Protein AF-A0A931Z458-F1 (afdb_monomer_lite)

Radius of gyration: 15.61 Å; chains: 1; bounding box: 37×34×48 Å

Secondary structure (DSSP, 8-state):
----EEE-TTSPEEEEEPHHHHHHHHHHHHH--TT-EEE------TTSSS-HHHHHHHHHHHTT-SSEEE-TTTTSPPPTT--SS--HHHHHHHHHHH-S-TTSEEEEEEETTTHHHHHHHHHHTT-EEEEEEEE-----SS-B-GGGGGGG-HHHHHHHHHHHHHHHHHHHGGGGS--

pLDDT: mean 87.8, std 10.81, range [34.38, 97.88]

Foldseek 3Di:
DQQFFFADPVLAGDLAGDQQNLLLLVVQLVPDALADEAEQFFAACRPPPDGPSSSSVVSCVVVPRNYHYHYLVPHWPPQPPQDNHDDLLNSLLSSCVGDPCLADEDEAGHALLQQVLNVVSNVLSRHNHPYYRHDHGDDDDGGHRPVNPCVVPVVSSNVVNVVVSVVCCVVCVVVSPDD

Sequence (179 aa):
MPESLAADAAGRPTDQPSFAFRQVLEQVLKLAGADDRVYLAPANSFGGAVTEEQAAYHFLRSRQAAGRLLCPGLTLPAVVGRPDYLDTWGNAILLRQVLDRPEAAFELVTTQLHAARARWCFAQAGFRVSRVHAVRYAVEPGRVMRRNFYYRYPRLHWCYEVLALWRDRLKYGHRAGGG

Structure (mmCIF, N/CA/C/O backbone):
data_AF-A0A931Z458-F1
#
_entry.id   AF-A0A931Z458-F1
#
loop_
_atom_site.group_PDB
_atom_site.id
_atom_site.type_symbol
_atom_site.label_atom_id
_atom_site.label_alt_id
_atom_site.label_comp_id
_atom_site.label_asym_id
_atom_site.label_entity_id
_atom_site.label_seq_id
_atom_site.pdbx_PDB_ins_code
_atom_site.Cartn_x
_atom_site.Cartn_y
_atom_site.Cartn_z
_atom_site.occupancy
_atom_site.B_iso_or_equiv
_atom_site.auth_seq_id
_atom_site.auth_comp_id
_atom_site.auth_asym_id
_atom_site.auth_atom_id
_atom_site.pdbx_PDB_model_num
ATOM 1 N N . MET A 1 1 ? 10.192 2.044 1.139 1.00 38.81 1 MET A N 1
ATOM 2 C CA . MET A 1 1 ? 8.761 1.686 1.053 1.00 38.81 1 MET A CA 1
ATOM 3 C C . MET A 1 1 ? 8.609 0.880 -0.226 1.00 38.81 1 MET A C 1
ATOM 5 O O . MET A 1 1 ? 9.357 1.198 -1.150 1.00 38.81 1 MET A O 1
ATOM 9 N N . PRO A 1 2 ? 7.801 -0.191 -0.273 1.00 51.34 2 PRO A N 1
ATOM 10 C CA . PRO A 1 2 ? 7.762 -1.056 -1.438 1.00 51.34 2 PRO A CA 1
ATOM 11 C C . PRO A 1 2 ? 7.124 -0.279 -2.600 1.00 51.34 2 PRO A C 1
ATOM 13 O O . PRO A 1 2 ? 5.968 0.117 -2.493 1.00 51.34 2 PRO A O 1
ATOM 16 N N . GLU A 1 3 ? 7.890 -0.004 -3.659 1.00 68.62 3 GLU A N 1
ATOM 17 C CA . GLU A 1 3 ? 7.416 0.827 -4.763 1.00 68.62 3 GLU A CA 1
ATOM 18 C C . GLU A 1 3 ? 6.501 0.004 -5.674 1.00 68.62 3 GLU A C 1
ATOM 20 O O . GLU A 1 3 ? 6.889 -0.976 -6.308 1.00 68.62 3 GLU A O 1
ATOM 25 N N . SER A 1 4 ? 5.247 0.397 -5.689 1.00 79.88 4 SER A N 1
ATOM 26 C CA . SER A 1 4 ? 4.103 -0.431 -6.000 1.00 79.88 4 SER A CA 1
ATOM 27 C C . SER A 1 4 ? 3.585 -0.208 -7.417 1.00 79.88 4 SER A C 1
ATOM 29 O O . SER A 1 4 ? 2.713 -0.959 -7.846 1.00 79.88 4 SER A O 1
ATOM 31 N N . LEU A 1 5 ? 4.142 0.750 -8.165 1.00 86.69 5 LEU A N 1
ATOM 32 C CA . LEU A 1 5 ? 3.811 1.034 -9.567 1.00 86.69 5 LEU A CA 1
ATOM 33 C C . LEU A 1 5 ? 4.614 0.161 -10.546 1.00 86.69 5 LEU A C 1
ATOM 35 O O . LEU A 1 5 ? 5.785 -0.163 -10.319 1.00 86.69 5 LEU A O 1
ATOM 39 N N . ALA A 1 6 ? 3.984 -0.214 -11.658 1.00 88.44 6 ALA A N 1
ATOM 40 C CA . ALA A 1 6 ? 4.656 -0.826 -12.799 1.00 88.44 6 ALA A CA 1
ATOM 41 C C . ALA A 1 6 ? 5.481 0.219 -13.569 1.00 88.44 6 ALA A C 1
ATOM 43 O O . ALA A 1 6 ? 5.236 1.422 -13.447 1.00 88.44 6 ALA A O 1
ATOM 44 N N . ALA A 1 7 ? 6.444 -0.238 -14.374 1.00 88.75 7 ALA A N 1
ATOM 45 C CA . ALA A 1 7 ? 7.299 0.636 -15.176 1.00 88.75 7 ALA A CA 1
ATOM 46 C C . ALA A 1 7 ? 7.087 0.442 -16.686 1.00 88.75 7 ALA A C 1
ATOM 48 O O . ALA A 1 7 ? 6.857 -0.677 -17.147 1.00 88.75 7 ALA A O 1
ATOM 49 N N . ASP A 1 8 ? 7.212 1.523 -17.458 1.00 86.81 8 ASP A N 1
ATOM 50 C CA . ASP A 1 8 ? 7.168 1.487 -18.922 1.00 86.81 8 ASP A CA 1
ATOM 51 C C . ASP A 1 8 ? 8.481 0.947 -19.537 1.00 86.81 8 ASP A C 1
ATOM 53 O O . ASP A 1 8 ? 9.423 0.539 -18.844 1.00 86.81 8 ASP A O 1
ATOM 57 N N . ALA A 1 9 ? 8.571 0.939 -20.871 1.00 84.31 9 ALA A N 1
ATOM 58 C CA . ALA A 1 9 ? 9.774 0.504 -21.585 1.00 84.31 9 ALA A CA 1
ATOM 59 C C . ALA A 1 9 ? 11.017 1.373 -21.291 1.00 84.31 9 ALA A C 1
ATOM 61 O O . ALA A 1 9 ? 12.138 0.868 -21.373 1.00 84.31 9 ALA A O 1
ATOM 62 N N . ALA A 1 10 ? 10.829 2.637 -20.904 1.00 83.56 10 ALA A N 1
ATOM 63 C CA . ALA A 1 10 ? 11.889 3.559 -20.504 1.00 83.56 10 ALA A CA 1
ATOM 64 C C . ALA A 1 10 ? 12.227 3.472 -19.000 1.00 83.56 10 ALA A C 1
ATOM 66 O O . ALA A 1 10 ? 13.155 4.132 -18.537 1.00 83.56 10 ALA A O 1
ATOM 67 N N . GLY A 1 11 ? 11.507 2.649 -18.227 1.00 81.69 11 GLY A N 1
ATOM 68 C CA . GLY A 1 11 ? 11.695 2.506 -16.784 1.00 81.69 11 GLY A CA 1
ATOM 69 C C . GLY A 1 11 ? 11.035 3.611 -15.954 1.00 81.69 11 GLY A C 1
ATOM 70 O O . GLY A 1 11 ? 11.394 3.776 -14.788 1.00 81.69 11 GLY A O 1
ATOM 71 N N . ARG A 1 12 ? 10.099 4.367 -16.539 1.00 85.38 12 ARG A N 1
ATOM 72 C CA . ARG A 1 12 ? 9.310 5.404 -15.858 1.00 85.38 12 ARG A CA 1
ATOM 73 C C . ARG A 1 12 ? 8.071 4.789 -15.202 1.00 85.38 12 ARG A C 1
ATOM 75 O O . ARG A 1 12 ? 7.535 3.822 -15.749 1.00 85.38 12 ARG A O 1
ATOM 82 N N . PRO A 1 13 ? 7.602 5.327 -14.062 1.00 87.38 13 PRO A N 1
ATOM 83 C CA . PRO A 1 13 ? 6.405 4.819 -13.401 1.00 87.38 13 PRO A CA 1
ATOM 84 C C . PRO A 1 13 ? 5.169 5.010 -14.288 1.00 87.38 13 PRO A C 1
ATOM 86 O O . PRO A 1 13 ? 4.990 6.054 -14.913 1.00 87.38 13 PRO A O 1
ATOM 89 N N . THR A 1 14 ? 4.323 3.987 -14.324 1.00 89.50 14 THR A N 1
ATOM 90 C CA . THR A 1 14 ? 3.006 4.010 -14.978 1.00 89.50 14 THR A CA 1
ATOM 91 C C . THR A 1 14 ? 1.904 4.276 -13.954 1.00 89.50 14 THR A C 1
ATOM 93 O O . THR A 1 14 ? 2.152 4.260 -12.749 1.00 89.50 14 THR A O 1
ATOM 96 N N . ASP A 1 15 ? 0.674 4.476 -14.423 1.00 90.56 15 ASP A N 1
ATOM 97 C CA . ASP A 1 15 ? -0.521 4.561 -13.576 1.00 90.56 15 ASP A CA 1
ATOM 98 C C . ASP A 1 15 ? -1.045 3.188 -13.111 1.00 90.56 15 ASP A C 1
ATOM 100 O O . ASP A 1 15 ? -2.049 3.108 -12.402 1.00 90.56 15 ASP A O 1
ATOM 104 N N . GLN A 1 16 ? -0.361 2.103 -13.489 1.00 91.75 16 GLN A N 1
ATOM 105 C CA . GLN A 1 16 ? -0.751 0.738 -13.167 1.00 91.75 16 GLN A CA 1
ATOM 106 C C . GLN A 1 16 ? 0.018 0.191 -11.960 1.00 91.75 16 GLN A C 1
ATOM 108 O O . GLN A 1 16 ? 1.216 0.459 -11.800 1.00 91.75 16 GLN A O 1
ATOM 113 N N . PRO A 1 17 ? -0.620 -0.657 -11.134 1.00 92.50 17 PRO A N 1
ATOM 114 C CA . PRO A 1 17 ? 0.084 -1.382 -10.090 1.00 92.50 17 PRO A CA 1
ATOM 115 C C . PRO A 1 17 ? 1.082 -2.387 -10.691 1.00 92.50 17 PRO A C 1
ATOM 117 O O . PRO A 1 17 ? 0.808 -3.079 -11.671 1.00 92.50 17 PRO A O 1
ATOM 120 N N . SER A 1 18 ? 2.244 -2.506 -10.055 1.00 91.12 18 SER A N 1
ATOM 121 C CA . SER A 1 18 ? 3.216 -3.584 -10.266 1.00 91.12 18 SER A CA 1
ATOM 122 C C . SER A 1 18 ? 2.582 -4.955 -10.024 1.00 91.12 18 SER A C 1
ATOM 124 O O . SER A 1 18 ? 1.603 -5.068 -9.290 1.00 91.12 18 SER A O 1
ATOM 126 N N . PHE A 1 19 ? 3.177 -6.027 -10.558 1.00 90.00 19 PHE A N 1
ATOM 127 C CA . PHE A 1 19 ? 2.656 -7.389 -10.365 1.00 90.00 19 PHE A CA 1
ATOM 128 C C . PHE A 1 19 ? 2.485 -7.764 -8.882 1.00 90.00 19 PHE A C 1
ATOM 130 O O . PHE A 1 19 ? 1.515 -8.428 -8.518 1.00 90.00 19 PHE A O 1
ATOM 137 N N . ALA A 1 20 ? 3.411 -7.326 -8.020 1.00 90.06 20 ALA A N 1
ATOM 138 C CA . ALA A 1 20 ? 3.368 -7.618 -6.592 1.00 90.06 20 ALA A CA 1
ATOM 139 C C . ALA A 1 20 ? 2.227 -6.848 -5.919 1.00 90.06 20 ALA A C 1
ATOM 141 O O . ALA A 1 20 ? 1.468 -7.425 -5.143 1.00 90.06 20 ALA A O 1
ATOM 142 N N . PHE A 1 21 ? 2.070 -5.562 -6.248 1.00 92.75 21 PHE A N 1
ATOM 143 C CA . PHE A 1 21 ? 0.996 -4.751 -5.685 1.00 92.75 21 PHE A CA 1
ATOM 144 C C . PHE A 1 21 ? -0.377 -5.170 -6.201 1.00 92.75 21 PHE A C 1
ATOM 146 O O . PHE A 1 21 ? -1.322 -5.263 -5.426 1.00 92.75 21 PHE A O 1
ATOM 153 N N . ARG A 1 22 ? -0.479 -5.514 -7.485 1.00 94.81 22 ARG A N 1
ATOM 154 C CA . ARG A 1 22 ? -1.713 -6.002 -8.096 1.00 94.81 22 ARG A CA 1
ATOM 155 C C . ARG A 1 22 ? -2.263 -7.215 -7.353 1.00 94.81 22 ARG A C 1
ATOM 157 O O . ARG A 1 22 ? -3.439 -7.223 -7.020 1.00 94.81 22 ARG A O 1
ATOM 164 N N . GLN A 1 23 ? -1.416 -8.182 -7.005 1.00 95.38 23 GLN A N 1
ATOM 165 C CA . GLN A 1 23 ? -1.833 -9.364 -6.240 1.00 95.38 23 GLN A CA 1
ATOM 166 C C . GLN A 1 23 ? -2.285 -9.022 -4.807 1.00 95.38 23 GLN A C 1
ATOM 168 O O . GLN A 1 23 ? -3.190 -9.663 -4.276 1.00 95.38 23 GLN A O 1
ATOM 173 N N . VAL A 1 24 ? -1.720 -7.979 -4.184 1.00 96.25 24 VAL A N 1
ATOM 174 C CA . VAL A 1 24 ? -2.234 -7.442 -2.908 1.00 96.25 24 VAL A CA 1
ATOM 175 C C . VAL A 1 24 ? -3.634 -6.855 -3.100 1.00 96.25 24 VAL A C 1
ATOM 177 O O . VAL A 1 24 ? -4.532 -7.156 -2.318 1.00 96.25 24 VAL A O 1
ATOM 180 N N . LEU A 1 25 ? -3.849 -6.065 -4.154 1.00 97.31 25 LEU A N 1
ATOM 181 C CA . LEU A 1 25 ? -5.153 -5.468 -4.463 1.00 97.31 25 LEU A CA 1
ATOM 182 C C . LEU A 1 25 ? -6.199 -6.526 -4.844 1.00 97.31 25 LEU A C 1
ATOM 184 O O . LEU A 1 25 ? -7.351 -6.431 -4.435 1.00 97.31 25 LEU A O 1
ATOM 188 N N . GLU A 1 26 ? -5.804 -7.577 -5.557 1.00 97.19 26 GLU A N 1
ATOM 189 C CA . GLU A 1 26 ? -6.658 -8.736 -5.830 1.00 97.19 26 GLU A CA 1
ATOM 190 C C . GLU A 1 26 ? -7.069 -9.459 -4.544 1.00 97.19 26 GLU A C 1
ATOM 192 O O . GLU A 1 26 ? -8.194 -9.944 -4.447 1.00 97.19 26 GLU A O 1
ATOM 197 N N . GLN A 1 27 ? -6.197 -9.509 -3.532 1.00 97.31 27 GLN A N 1
ATOM 198 C CA . GLN A 1 27 ? -6.580 -10.028 -2.222 1.00 97.31 27 GLN A CA 1
ATOM 199 C C . GLN A 1 27 ? -7.580 -9.103 -1.515 1.00 97.31 27 GLN A C 1
ATOM 201 O O . GLN A 1 27 ? -8.514 -9.602 -0.894 1.00 97.31 27 GLN A O 1
ATOM 206 N N . VAL A 1 28 ? -7.437 -7.779 -1.637 1.00 97.38 28 VAL A N 1
ATOM 207 C CA . VAL A 1 28 ? -8.424 -6.820 -1.106 1.00 97.38 28 VAL A CA 1
ATOM 208 C C . VAL A 1 28 ? -9.803 -7.062 -1.723 1.00 97.38 28 VAL A C 1
ATOM 210 O O . VAL A 1 28 ? -10.779 -7.128 -0.984 1.00 97.38 28 VAL A O 1
ATOM 213 N N . LEU A 1 29 ? -9.885 -7.283 -3.042 1.00 97.00 29 LEU A N 1
ATOM 214 C CA . LEU A 1 29 ? -11.147 -7.602 -3.730 1.00 97.00 29 LEU A CA 1
ATOM 215 C C . LEU A 1 29 ? -11.831 -8.868 -3.187 1.00 97.00 29 LEU A C 1
ATOM 217 O O . LEU A 1 29 ? -13.052 -8.956 -3.227 1.00 97.00 29 LEU A O 1
ATOM 221 N N . LYS A 1 30 ? -11.058 -9.844 -2.694 1.00 96.75 30 LYS A N 1
ATOM 222 C CA . LYS A 1 30 ? -11.586 -11.094 -2.119 1.00 96.75 30 LYS A CA 1
ATOM 223 C C . LYS A 1 30 ? -12.028 -10.950 -0.664 1.00 96.75 30 LYS A C 1
ATOM 225 O O . LYS A 1 30 ? -12.858 -11.729 -0.213 1.00 96.75 30 LYS A O 1
ATOM 230 N N . LEU A 1 31 ? -11.402 -10.039 0.078 1.00 96.06 31 LEU A N 1
ATOM 231 C CA . LEU A 1 31 ? -11.621 -9.878 1.516 1.00 96.06 31 LEU A CA 1
ATOM 232 C C . LEU A 1 31 ? -12.718 -8.864 1.832 1.00 96.06 31 LEU A C 1
ATOM 234 O O . LEU A 1 31 ? -13.466 -9.082 2.775 1.00 96.06 31 LEU A O 1
ATOM 238 N N . ALA A 1 32 ? -12.783 -7.764 1.079 1.00 95.38 32 ALA A N 1
ATOM 239 C CA . ALA A 1 32 ? -13.697 -6.670 1.372 1.00 95.38 32 ALA A CA 1
ATOM 240 C C . ALA A 1 32 ? -15.149 -7.064 1.063 1.00 95.38 32 ALA A C 1
ATOM 242 O O . ALA A 1 32 ? -15.491 -7.352 -0.085 1.00 95.38 32 ALA A O 1
ATOM 243 N N . GLY A 1 33 ? -16.000 -7.033 2.085 1.00 95.38 33 GLY A N 1
ATOM 244 C CA . GLY A 1 33 ? -17.451 -7.098 1.966 1.00 95.38 33 GLY A CA 1
ATOM 245 C C . GLY A 1 33 ? -18.072 -5.744 1.618 1.00 95.38 33 GLY A C 1
ATOM 246 O O . GLY A 1 33 ? -17.399 -4.713 1.588 1.00 95.38 33 GLY A O 1
ATOM 247 N N . ALA A 1 34 ? -19.382 -5.741 1.365 1.00 94.69 34 ALA A N 1
ATOM 248 C CA . ALA A 1 34 ? -20.123 -4.535 0.982 1.00 94.69 34 ALA A CA 1
ATOM 249 C C . ALA A 1 34 ? -20.123 -3.443 2.070 1.00 94.69 34 ALA A C 1
ATOM 251 O O . ALA A 1 34 ? -20.073 -2.253 1.761 1.00 94.69 34 ALA A O 1
ATOM 252 N N . ASP A 1 35 ? -20.126 -3.849 3.341 1.00 95.31 35 ASP A N 1
ATOM 253 C CA . ASP A 1 35 ? -20.164 -2.935 4.489 1.00 95.31 35 ASP A CA 1
ATOM 254 C C . ASP A 1 35 ? -18.769 -2.466 4.940 1.00 95.31 35 ASP A C 1
ATOM 256 O O . ASP A 1 35 ? -18.643 -1.603 5.817 1.00 95.31 35 ASP A O 1
ATOM 260 N N . ASP A 1 36 ? -17.708 -3.007 4.336 1.00 95.00 36 ASP A N 1
ATOM 261 C CA . ASP A 1 36 ? -16.341 -2.680 4.710 1.00 95.00 36 ASP A CA 1
ATOM 262 C C . ASP A 1 36 ? -15.906 -1.316 4.173 1.00 95.00 36 ASP A C 1
ATOM 264 O O . ASP A 1 36 ? -16.325 -0.834 3.116 1.00 95.00 36 ASP A O 1
ATOM 268 N N . ARG A 1 37 ? -14.974 -0.701 4.902 1.00 95.06 37 ARG A N 1
ATOM 269 C CA . ARG A 1 37 ? -14.266 0.508 4.477 1.00 95.06 37 ARG A CA 1
ATOM 270 C C . ARG A 1 37 ? -12.820 0.161 4.168 1.00 95.06 37 ARG A C 1
ATOM 272 O O . ARG A 1 37 ? -12.074 -0.266 5.046 1.00 95.06 37 ARG A O 1
ATOM 279 N N . VAL A 1 38 ? -12.412 0.388 2.926 1.00 96.19 38 VAL A N 1
ATOM 280 C CA . VAL A 1 38 ? -11.058 0.095 2.453 1.00 96.19 38 VAL A CA 1
ATOM 281 C C . VAL A 1 38 ? -10.270 1.394 2.386 1.00 96.19 38 VAL A C 1
ATOM 283 O O . VAL A 1 38 ? -10.460 2.201 1.478 1.00 96.19 38 VAL A O 1
ATOM 286 N N . TYR A 1 39 ? -9.371 1.589 3.346 1.00 95.56 39 TYR A N 1
ATOM 287 C CA . TYR A 1 39 ? -8.505 2.763 3.409 1.00 95.56 39 TYR A CA 1
ATOM 288 C C . TYR A 1 39 ? -7.198 2.511 2.651 1.00 95.56 39 TYR A C 1
ATOM 290 O O . TYR A 1 39 ? -6.465 1.569 2.950 1.00 95.56 39 TYR A O 1
ATOM 298 N N . LEU A 1 40 ? -6.886 3.376 1.688 1.00 95.19 40 LEU A N 1
ATOM 299 C CA . LEU A 1 40 ? -5.629 3.353 0.945 1.00 95.19 40 LEU A CA 1
ATOM 300 C C . LEU A 1 40 ? -4.647 4.324 1.601 1.00 95.19 40 LEU A C 1
ATOM 302 O O . LEU A 1 40 ? -4.887 5.530 1.645 1.00 95.19 40 LEU A O 1
ATOM 306 N N . ALA A 1 41 ? -3.553 3.796 2.149 1.00 93.19 41 ALA A N 1
ATOM 307 C CA . ALA A 1 41 ? -2.553 4.616 2.824 1.00 93.19 41 ALA A CA 1
ATOM 308 C C . ALA A 1 41 ? -1.843 5.552 1.823 1.00 93.19 41 ALA A C 1
ATOM 310 O O . ALA A 1 41 ? -1.465 5.072 0.754 1.00 93.19 41 ALA A O 1
ATOM 311 N N . PRO A 1 42 ? -1.609 6.840 2.156 1.00 92.31 42 PRO A N 1
ATOM 312 C CA . PRO A 1 42 ? -0.823 7.750 1.323 1.00 92.31 42 PRO A CA 1
ATOM 313 C C . PRO A 1 42 ? 0.542 7.152 0.991 1.00 92.31 42 PRO A C 1
ATOM 315 O O . PRO A 1 42 ? 1.212 6.646 1.885 1.00 92.31 42 PRO A O 1
ATOM 318 N N . ALA A 1 43 ? 0.962 7.230 -0.265 1.00 91.38 43 ALA A N 1
ATOM 319 C CA . ALA A 1 43 ? 2.170 6.617 -0.795 1.00 91.38 43 ALA A CA 1
ATOM 320 C C . ALA A 1 43 ? 2.803 7.488 -1.910 1.00 91.38 43 ALA A C 1
ATOM 322 O O . ALA A 1 43 ? 2.411 8.622 -2.146 1.00 91.38 43 ALA A O 1
ATOM 323 N N . ASN A 1 44 ? 3.889 7.085 -2.543 1.00 90.00 44 ASN A N 1
ATOM 324 C CA . ASN A 1 44 ? 4.662 8.008 -3.382 1.00 90.00 44 ASN A CA 1
ATOM 325 C C . ASN A 1 44 ? 4.131 8.042 -4.823 1.00 90.00 44 ASN A C 1
ATOM 327 O O . ASN A 1 44 ? 3.490 7.102 -5.276 1.00 90.00 44 ASN A O 1
ATOM 331 N N . SER A 1 45 ? 4.434 9.099 -5.582 1.00 87.31 45 SER A N 1
ATOM 332 C CA . SER A 1 45 ? 4.289 9.085 -7.052 1.00 87.31 45 SER A CA 1
ATOM 333 C C . SER A 1 45 ? 5.572 8.666 -7.766 1.00 87.31 45 SER A C 1
ATOM 335 O O . SER A 1 45 ? 5.541 8.255 -8.922 1.00 87.31 45 SER A O 1
ATOM 337 N N . PHE A 1 46 ? 6.722 8.790 -7.093 1.00 84.19 46 PHE A N 1
ATOM 338 C CA . PHE A 1 46 ? 8.049 8.514 -7.650 1.00 84.19 46 PHE A CA 1
ATOM 339 C C . PHE A 1 46 ? 8.347 9.239 -8.973 1.00 84.19 46 PHE A C 1
ATOM 341 O O . PHE A 1 46 ? 9.076 8.717 -9.817 1.00 84.19 46 PHE A O 1
ATOM 348 N N . GLY A 1 47 ? 7.803 10.448 -9.136 1.00 83.38 47 GLY A N 1
ATOM 349 C CA . GLY A 1 47 ? 7.920 11.240 -10.364 1.00 83.38 47 GLY A CA 1
ATOM 350 C C . GLY A 1 47 ? 6.911 10.860 -11.453 1.00 83.38 47 GLY A C 1
ATOM 351 O O . GLY A 1 47 ? 7.022 11.348 -12.573 1.00 83.38 47 GLY A O 1
ATOM 352 N N . GLY A 1 48 ? 5.950 9.985 -11.146 1.00 85.50 48 GLY A N 1
ATOM 353 C CA . GLY A 1 48 ? 4.808 9.671 -12.000 1.00 85.50 48 GLY A CA 1
ATOM 354 C C . GLY A 1 48 ? 3.666 10.679 -11.875 1.00 85.50 48 GLY A C 1
ATOM 355 O O . GLY A 1 48 ? 3.648 11.521 -10.978 1.00 85.50 48 GLY A O 1
ATOM 356 N N . ALA A 1 49 ? 2.693 10.560 -12.782 1.00 87.50 49 ALA A N 1
ATOM 357 C CA . ALA A 1 49 ? 1.508 11.420 -12.824 1.00 87.50 49 ALA A CA 1
ATOM 358 C C . ALA A 1 49 ? 0.500 11.136 -11.695 1.00 87.50 49 ALA A C 1
ATOM 360 O O . ALA A 1 49 ? -0.296 12.005 -11.353 1.00 87.50 49 ALA A O 1
ATOM 361 N N . VAL A 1 50 ? 0.535 9.929 -11.126 1.00 90.75 50 VAL A N 1
ATOM 362 C CA . VAL A 1 50 ? -0.334 9.500 -10.026 1.00 90.75 50 VAL A CA 1
ATOM 363 C C . VAL A 1 50 ? 0.498 8.919 -8.894 1.00 90.75 50 VAL A C 1
ATOM 365 O O . VAL A 1 50 ? 1.602 8.411 -9.106 1.00 90.75 50 VAL A O 1
ATOM 368 N N . THR A 1 51 ? -0.034 8.985 -7.681 1.00 91.81 51 THR A N 1
ATOM 369 C CA . THR A 1 51 ? 0.531 8.288 -6.528 1.00 91.81 51 THR A CA 1
ATOM 370 C C . THR A 1 51 ? 0.147 6.808 -6.525 1.00 91.81 51 THR A C 1
ATOM 372 O O . THR A 1 51 ? -0.832 6.387 -7.145 1.00 91.81 51 THR A O 1
ATOM 375 N N . GLU A 1 52 ? 0.906 5.992 -5.799 1.00 92.69 52 GLU A N 1
ATOM 376 C CA . GLU A 1 52 ? 0.611 4.571 -5.597 1.00 92.69 52 GLU A CA 1
ATOM 377 C C . GLU A 1 52 ? -0.802 4.337 -5.036 1.00 92.69 52 GLU A C 1
ATOM 379 O O . GLU A 1 52 ? -1.492 3.420 -5.485 1.00 92.69 52 GLU A O 1
ATOM 384 N N . GLU A 1 53 ? -1.277 5.172 -4.101 1.00 94.00 53 GLU A N 1
ATOM 385 C CA . GLU A 1 53 ? -2.640 5.046 -3.573 1.00 94.00 53 GLU A CA 1
ATOM 386 C C . GLU A 1 53 ? -3.715 5.411 -4.602 1.00 94.00 53 GLU A C 1
ATOM 388 O O . GLU A 1 53 ? -4.786 4.803 -4.612 1.00 94.00 53 GLU A O 1
ATOM 393 N N . GLN A 1 54 ? -3.432 6.349 -5.509 1.00 94.25 54 GLN A N 1
ATOM 394 C CA . GLN A 1 54 ? -4.340 6.687 -6.604 1.00 94.25 54 GLN A CA 1
ATOM 395 C C . GLN A 1 54 ? -4.416 5.541 -7.617 1.00 94.25 54 GLN A C 1
ATOM 397 O O . GLN A 1 54 ? -5.515 5.132 -7.992 1.00 94.25 54 GLN A O 1
ATOM 402 N N . ALA A 1 55 ? -3.278 4.952 -7.996 1.00 94.94 55 ALA A N 1
ATOM 403 C CA . ALA A 1 55 ? -3.246 3.767 -8.854 1.00 94.94 55 ALA A CA 1
ATOM 404 C C . ALA A 1 55 ? -4.034 2.594 -8.237 1.00 94.94 55 ALA A C 1
ATOM 406 O O . ALA A 1 55 ? -4.827 1.940 -8.918 1.00 94.94 55 ALA A O 1
ATOM 407 N N . ALA A 1 56 ? -3.890 2.369 -6.925 1.00 96.38 56 ALA A N 1
ATOM 408 C CA . ALA A 1 56 ? -4.667 1.369 -6.193 1.00 96.38 56 ALA A CA 1
ATOM 409 C C . ALA A 1 56 ? -6.174 1.647 -6.231 1.00 96.38 56 ALA A C 1
ATOM 411 O O . ALA A 1 56 ? -6.968 0.739 -6.483 1.00 96.38 56 ALA A O 1
ATOM 412 N N . TYR A 1 57 ? -6.566 2.904 -6.009 1.00 96.94 57 TYR A N 1
ATOM 413 C CA . TYR A 1 57 ? -7.960 3.327 -6.059 1.00 96.94 57 TYR A CA 1
ATOM 414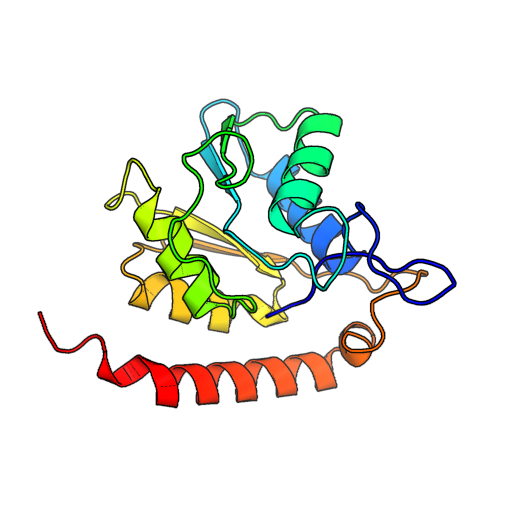 C C . TYR A 1 57 ? -8.572 3.060 -7.434 1.00 96.94 57 TYR A C 1
ATOM 416 O O . TYR A 1 57 ? -9.640 2.454 -7.526 1.00 96.94 57 TYR A O 1
ATOM 424 N N . HIS A 1 58 ? -7.887 3.466 -8.508 1.00 96.50 58 HIS A N 1
ATOM 425 C CA . HIS A 1 58 ? -8.350 3.239 -9.875 1.00 96.50 58 HIS A CA 1
ATOM 426 C C . HIS A 1 58 ? -8.478 1.747 -10.188 1.00 96.50 58 HIS A C 1
ATOM 428 O O . HIS A 1 58 ? -9.507 1.326 -10.721 1.00 96.50 58 HIS A O 1
ATOM 434 N N . PHE A 1 59 ? -7.494 0.937 -9.787 1.00 97.50 59 PHE A N 1
ATOM 435 C CA . PHE A 1 59 ? -7.534 -0.509 -9.976 1.00 97.50 59 PHE A CA 1
ATOM 436 C C . PHE A 1 59 ? -8.746 -1.143 -9.278 1.00 97.50 59 PHE A C 1
ATOM 438 O O . PHE A 1 59 ? -9.559 -1.795 -9.934 1.00 97.50 59 PHE A O 1
ATOM 445 N N . LEU A 1 60 ? -8.918 -0.909 -7.972 1.00 97.69 60 LEU A N 1
ATOM 446 C CA . LEU A 1 60 ? -10.018 -1.479 -7.185 1.00 97.69 60 LEU A CA 1
ATOM 447 C C . LEU A 1 60 ? -11.391 -1.001 -7.674 1.00 97.69 60 LEU A C 1
ATOM 449 O O . LEU A 1 60 ? -12.325 -1.797 -7.776 1.00 97.69 60 LEU A O 1
ATOM 453 N N . ARG A 1 61 ? -11.509 0.282 -8.036 1.00 96.62 61 ARG A N 1
ATOM 454 C CA . ARG A 1 61 ? -12.750 0.854 -8.573 1.00 96.62 61 ARG A CA 1
ATOM 455 C C . ARG A 1 61 ? -13.119 0.246 -9.925 1.00 96.62 61 ARG A C 1
ATOM 457 O O . ARG A 1 61 ? -14.281 -0.085 -10.133 1.00 96.62 61 ARG A O 1
ATOM 464 N N . SER A 1 62 ? -12.146 0.059 -10.822 1.00 97.00 62 SER A N 1
ATOM 465 C CA . SER A 1 62 ? -12.373 -0.557 -12.142 1.00 97.00 62 SER A CA 1
ATOM 466 C C . SER A 1 62 ? -12.869 -2.005 -12.050 1.00 97.00 62 SER A C 1
ATOM 468 O O . SER A 1 62 ? -13.537 -2.495 -12.954 1.00 97.00 62 SER A O 1
ATOM 470 N N . ARG A 1 63 ? -12.563 -2.677 -10.934 1.00 96.62 63 ARG A N 1
ATOM 471 C CA . ARG A 1 63 ? -12.960 -4.055 -10.625 1.00 96.62 63 ARG A CA 1
ATOM 472 C C . ARG A 1 63 ? -14.190 -4.145 -9.723 1.00 96.62 63 ARG A C 1
ATOM 474 O O . ARG A 1 63 ? -14.492 -5.236 -9.256 1.00 96.62 63 ARG A O 1
ATOM 481 N N . GLN A 1 64 ? -14.875 -3.023 -9.485 1.00 92.81 64 GLN A N 1
ATOM 482 C CA . GLN A 1 64 ? -16.093 -2.956 -8.675 1.00 92.81 64 GLN A CA 1
ATOM 483 C C . GLN A 1 64 ? -15.914 -3.589 -7.283 1.00 92.81 64 GLN A C 1
ATOM 485 O O . GLN A 1 64 ? -16.707 -4.432 -6.873 1.00 92.81 64 GLN A O 1
ATOM 490 N N . ALA A 1 65 ? -14.854 -3.199 -6.561 1.00 93.25 65 ALA A N 1
ATOM 491 C CA . ALA A 1 65 ? -14.662 -3.608 -5.167 1.00 93.25 65 ALA A CA 1
ATOM 492 C C . ALA A 1 65 ? -15.948 -3.395 -4.345 1.00 93.25 65 ALA A C 1
ATOM 494 O O . ALA A 1 65 ? -16.554 -2.327 -4.430 1.00 93.25 65 ALA A O 1
ATOM 495 N N . ALA A 1 66 ? -16.350 -4.399 -3.558 1.00 90.44 66 ALA A N 1
ATOM 496 C CA . ALA A 1 66 ? -17.630 -4.380 -2.848 1.00 90.44 66 ALA A CA 1
ATOM 497 C C . ALA A 1 66 ? -17.696 -3.297 -1.755 1.00 90.44 66 ALA A C 1
ATOM 499 O O . ALA A 1 66 ? -18.740 -2.679 -1.572 1.00 90.44 66 ALA A O 1
ATOM 500 N N . GLY A 1 67 ? -16.585 -3.052 -1.053 1.00 91.44 67 GLY A N 1
ATOM 501 C CA . GLY A 1 67 ? -16.518 -2.082 0.041 1.00 91.44 67 GLY A CA 1
ATOM 502 C C . GLY A 1 67 ? -16.328 -0.629 -0.405 1.00 91.44 67 GLY A C 1
ATOM 503 O O . GLY A 1 67 ? -15.923 -0.322 -1.531 1.00 91.44 67 GLY A O 1
ATOM 504 N N . ARG A 1 68 ? -16.544 0.303 0.528 1.00 95.12 68 ARG A N 1
ATOM 505 C CA . ARG A 1 68 ? -16.314 1.736 0.303 1.00 95.12 68 ARG A CA 1
ATOM 506 C C . ARG A 1 68 ? -14.817 2.039 0.265 1.00 95.12 68 ARG A C 1
ATOM 508 O O . ARG A 1 68 ? -14.142 2.006 1.294 1.00 95.12 68 ARG A O 1
ATOM 515 N N . LEU A 1 69 ? -14.312 2.401 -0.912 1.00 96.31 69 LEU A N 1
ATOM 516 C CA . LEU A 1 69 ? -12.922 2.819 -1.104 1.00 96.31 69 LEU A CA 1
ATOM 517 C C . LEU A 1 69 ? -12.693 4.245 -0.579 1.00 96.31 69 LEU A C 1
ATOM 519 O O . LEU A 1 69 ? -13.426 5.170 -0.930 1.00 96.31 69 LEU A O 1
ATOM 523 N N . LEU A 1 70 ? -11.655 4.423 0.238 1.00 94.44 70 LEU A N 1
ATOM 524 C CA . LEU A 1 70 ? -11.282 5.691 0.861 1.00 94.44 70 LEU A CA 1
ATOM 525 C C . LEU A 1 70 ? -9.804 5.998 0.588 1.00 94.44 70 LEU A C 1
ATOM 527 O O . LEU A 1 70 ? -8.915 5.269 1.022 1.00 94.44 70 LEU A O 1
ATOM 531 N N . CYS A 1 71 ? -9.540 7.085 -0.136 1.00 93.31 71 CYS A N 1
ATOM 532 C CA . CYS A 1 71 ? -8.214 7.477 -0.607 1.00 93.31 71 CYS A CA 1
ATOM 533 C C . CYS A 1 71 ? -7.918 8.951 -0.262 1.00 93.31 71 CYS A C 1
ATOM 535 O O . CYS A 1 71 ? -8.609 9.827 -0.787 1.00 93.31 71 CYS A O 1
ATOM 537 N N . PRO A 1 72 ? -6.879 9.261 0.540 1.00 84.81 72 PRO A N 1
ATOM 538 C CA . PRO A 1 72 ? -6.456 10.632 0.882 1.00 84.81 72 PRO A CA 1
ATOM 539 C C . PRO A 1 72 ? -6.181 11.547 -0.312 1.00 84.81 72 PRO A C 1
ATOM 541 O O . PRO A 1 72 ? -6.336 12.755 -0.209 1.00 84.81 72 PRO A O 1
ATOM 544 N N . GLY A 1 73 ? -5.807 10.987 -1.464 1.00 80.62 73 GLY A N 1
ATOM 545 C CA . GLY A 1 73 ? -5.590 11.766 -2.683 1.00 80.62 73 GLY A CA 1
ATOM 546 C C . GLY A 1 73 ? -6.840 12.026 -3.529 1.00 80.62 73 GLY A C 1
ATOM 547 O O . GLY A 1 73 ? -6.697 12.639 -4.582 1.00 80.62 73 GLY A O 1
ATOM 548 N N . LEU A 1 74 ? -8.019 11.504 -3.159 1.00 84.75 74 LEU A N 1
ATOM 549 C CA . LEU A 1 74 ? -9.220 11.544 -4.014 1.00 84.75 74 LEU A CA 1
ATOM 550 C C . LEU A 1 74 ? -10.538 11.731 -3.247 1.00 84.75 74 LEU A C 1
ATOM 552 O O . LEU A 1 74 ? -11.364 12.543 -3.646 1.00 84.75 74 LEU A O 1
ATOM 556 N N . THR A 1 75 ? -10.774 10.952 -2.189 1.00 84.56 75 THR A N 1
ATOM 557 C CA . THR A 1 75 ? -12.084 10.858 -1.510 1.00 84.56 75 THR A CA 1
ATOM 558 C C . THR A 1 75 ? -12.036 11.208 -0.023 1.00 84.56 75 THR A C 1
ATOM 560 O O . THR A 1 75 ? -13.064 11.176 0.649 1.00 84.56 75 THR A O 1
ATOM 563 N N . LEU A 1 76 ? -10.847 11.472 0.507 1.00 83.12 76 LEU A N 1
ATOM 564 C CA . LEU A 1 76 ? -10.604 11.981 1.852 1.00 83.12 76 LEU A CA 1
ATOM 565 C C . LEU A 1 76 ? -9.855 13.319 1.730 1.00 83.12 76 LEU A C 1
ATOM 567 O O . LEU A 1 76 ? -9.302 13.595 0.662 1.00 83.12 76 LEU A O 1
ATOM 571 N N . PRO A 1 77 ? -9.825 14.152 2.786 1.00 83.62 77 PRO A N 1
ATOM 572 C CA . PRO A 1 77 ? -9.015 15.362 2.786 1.00 83.62 77 PRO A CA 1
ATOM 573 C C . PRO A 1 77 ? -7.563 15.057 2.414 1.00 83.62 77 PRO A C 1
ATOM 575 O O . PRO A 1 77 ? -6.975 14.089 2.905 1.00 83.62 77 PRO A O 1
ATOM 578 N N . ALA A 1 78 ? -6.991 15.897 1.550 1.00 78.75 78 ALA A N 1
ATOM 579 C CA . ALA A 1 78 ? -5.583 15.801 1.215 1.00 78.75 78 ALA A CA 1
ATOM 580 C C . ALA A 1 78 ? -4.735 16.024 2.470 1.00 78.75 78 ALA A C 1
ATOM 582 O O . ALA A 1 78 ? -5.033 16.876 3.310 1.00 78.75 78 ALA A O 1
ATOM 583 N N . VAL A 1 79 ? -3.658 15.256 2.587 1.00 80.56 79 VAL A N 1
ATOM 584 C CA . VAL A 1 79 ? -2.758 15.355 3.731 1.00 80.56 79 VAL A CA 1
ATOM 585 C C . VAL A 1 79 ? -1.909 16.622 3.614 1.00 80.56 79 VAL A C 1
ATOM 587 O O . VAL A 1 79 ? -1.185 16.800 2.633 1.00 80.56 79 VAL A O 1
ATOM 590 N N . VAL A 1 80 ? -1.985 17.496 4.618 1.00 74.44 80 VAL A N 1
ATOM 591 C CA . VAL A 1 80 ? -1.190 18.732 4.688 1.00 74.44 80 VAL A CA 1
ATOM 592 C C . VAL A 1 80 ? 0.262 18.399 5.041 1.00 74.44 80 VAL A C 1
ATOM 594 O O . VAL A 1 80 ? 0.521 17.557 5.897 1.00 74.44 80 VAL A O 1
ATOM 597 N N . GLY A 1 81 ? 1.223 19.067 4.395 1.00 71.38 81 GLY A N 1
ATOM 598 C CA . GLY A 1 81 ? 2.649 18.898 4.707 1.00 71.38 81 GLY A CA 1
ATOM 599 C C . GLY A 1 81 ? 3.222 17.535 4.302 1.00 71.38 81 GLY A C 1
ATOM 600 O O . GLY A 1 81 ? 4.173 17.059 4.920 1.00 71.38 81 GLY A O 1
ATOM 601 N N . ARG A 1 82 ? 2.639 16.890 3.282 1.00 81.81 82 ARG A N 1
ATOM 602 C CA . ARG A 1 82 ? 3.144 15.628 2.728 1.00 81.81 82 ARG A CA 1
ATOM 603 C C . ARG A 1 82 ? 4.605 15.802 2.268 1.00 81.81 82 ARG A C 1
ATOM 605 O O . ARG A 1 82 ? 4.843 16.633 1.395 1.00 81.81 82 ARG A O 1
ATOM 612 N N . PRO A 1 83 ? 5.571 15.040 2.811 1.00 79.44 83 PRO A N 1
ATOM 613 C CA . PRO A 1 83 ? 6.952 15.083 2.343 1.00 79.44 83 PRO A CA 1
ATOM 614 C C . PRO A 1 83 ? 7.084 14.486 0.935 1.00 79.44 83 PRO A C 1
ATOM 616 O O . PRO A 1 83 ? 6.282 13.639 0.536 1.00 79.44 83 PRO A O 1
ATOM 619 N N . ASP A 1 84 ? 8.159 14.855 0.236 1.00 79.06 84 ASP A N 1
ATOM 620 C CA . ASP A 1 84 ? 8.488 14.344 -1.106 1.00 79.06 84 ASP A CA 1
ATOM 621 C C . ASP A 1 84 ? 8.662 12.819 -1.144 1.00 79.06 84 ASP A C 1
ATOM 623 O O . ASP A 1 84 ? 8.429 12.177 -2.170 1.00 79.06 84 ASP A O 1
ATOM 627 N N . TYR A 1 85 ? 9.085 12.236 -0.018 1.00 85.94 85 TYR A N 1
ATOM 628 C CA . TYR A 1 85 ? 9.241 10.799 0.148 1.00 85.94 85 TYR A CA 1
ATOM 629 C C . TYR A 1 85 ? 8.539 10.301 1.408 1.00 85.94 85 TYR A C 1
ATOM 631 O O . TYR A 1 85 ? 8.800 10.764 2.521 1.00 85.94 85 TYR A O 1
ATOM 639 N N . LEU A 1 86 ? 7.717 9.273 1.227 1.00 87.88 86 LEU A N 1
ATOM 640 C CA . LEU A 1 86 ? 7.024 8.550 2.276 1.00 87.88 86 LEU A CA 1
ATOM 641 C C . LEU A 1 86 ? 7.614 7.150 2.445 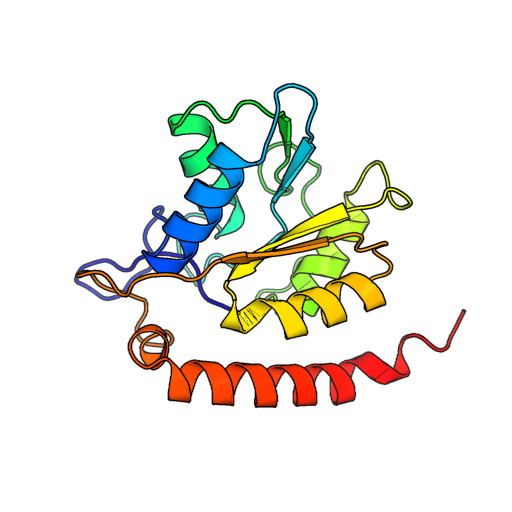1.00 87.88 86 LEU A C 1
ATOM 643 O O . LEU A 1 86 ? 7.631 6.330 1.521 1.00 87.88 86 LEU A O 1
ATOM 647 N N . ASP A 1 87 ? 8.104 6.871 3.654 1.00 89.56 87 ASP A N 1
ATOM 648 C CA . ASP A 1 87 ? 8.391 5.514 4.103 1.00 89.56 87 ASP A CA 1
ATOM 649 C C . ASP A 1 87 ? 7.169 4.882 4.788 1.00 89.56 87 ASP A C 1
ATOM 651 O O . ASP A 1 87 ? 6.119 5.498 4.933 1.00 89.56 87 ASP A O 1
ATOM 655 N N . THR A 1 88 ? 7.292 3.621 5.211 1.00 91.38 88 THR A N 1
ATOM 656 C CA . THR A 1 88 ? 6.161 2.867 5.772 1.00 91.38 88 THR A CA 1
ATOM 657 C C . THR A 1 88 ? 5.576 3.519 7.018 1.00 91.38 88 THR A C 1
ATOM 659 O O . THR A 1 88 ? 4.368 3.461 7.236 1.00 91.38 88 THR A O 1
ATOM 662 N N . TRP A 1 89 ? 6.428 4.163 7.814 1.00 92.00 89 TRP A N 1
ATOM 663 C CA . TRP A 1 89 ? 6.005 4.958 8.955 1.00 92.00 89 TRP A CA 1
ATOM 664 C C . TRP A 1 89 ? 5.233 6.203 8.520 1.00 92.00 89 TRP A C 1
ATOM 666 O O . TRP A 1 89 ? 4.134 6.446 9.014 1.00 92.00 89 TRP A O 1
ATOM 676 N N . GLY A 1 90 ? 5.784 6.959 7.566 1.00 91.19 90 GLY A N 1
ATOM 677 C CA . GLY A 1 90 ? 5.151 8.137 6.983 1.00 91.19 90 GLY A CA 1
ATOM 678 C C . GLY A 1 90 ? 3.758 7.834 6.438 1.00 91.19 90 GLY A C 1
ATOM 679 O O . GLY A 1 90 ? 2.815 8.535 6.793 1.00 91.19 90 GLY A O 1
ATOM 680 N N . ASN A 1 91 ? 3.597 6.746 5.677 1.00 91.88 91 ASN A N 1
ATOM 681 C CA . ASN A 1 91 ? 2.290 6.299 5.182 1.00 91.88 91 ASN A CA 1
ATOM 682 C C . ASN A 1 91 ? 1.271 6.134 6.323 1.00 91.88 91 ASN A C 1
ATOM 684 O O . ASN A 1 91 ? 0.140 6.606 6.218 1.00 91.88 91 ASN A O 1
ATOM 688 N N . ALA A 1 92 ? 1.672 5.477 7.417 1.00 93.12 92 ALA A N 1
ATOM 689 C CA . ALA A 1 92 ? 0.799 5.225 8.559 1.00 93.12 92 ALA A CA 1
ATOM 690 C C . ALA A 1 92 ? 0.421 6.525 9.288 1.00 93.12 92 ALA A C 1
ATOM 692 O O . ALA A 1 92 ? -0.759 6.766 9.533 1.00 93.12 92 ALA A O 1
ATOM 693 N N . ILE A 1 93 ? 1.398 7.391 9.580 1.00 92.31 93 ILE A N 1
ATOM 694 C CA . ILE A 1 93 ? 1.162 8.679 10.250 1.00 92.31 93 ILE A CA 1
ATOM 695 C C . ILE A 1 93 ? 0.244 9.574 9.421 1.00 92.31 93 ILE A C 1
ATOM 697 O O . ILE A 1 93 ? -0.712 10.131 9.953 1.00 92.31 93 ILE A O 1
ATOM 701 N N . LEU A 1 94 ? 0.502 9.693 8.120 1.00 91.81 94 LEU A N 1
ATOM 702 C CA . LEU A 1 94 ? -0.313 10.533 7.250 1.00 91.81 94 LEU A CA 1
ATOM 703 C C . LEU A 1 94 ? -1.735 9.992 7.109 1.00 91.81 94 LEU A C 1
ATOM 705 O O . LEU A 1 94 ? -2.687 10.766 7.164 1.00 91.81 94 LEU A O 1
ATOM 709 N N . LEU A 1 95 ? -1.905 8.670 6.987 1.00 92.50 95 LEU A N 1
ATOM 710 C CA . LEU A 1 95 ? -3.243 8.081 6.995 1.00 92.50 95 LEU A CA 1
ATOM 711 C C . LEU A 1 95 ? -3.964 8.398 8.311 1.00 92.50 95 LEU A C 1
ATOM 713 O O . LEU A 1 95 ? -5.138 8.754 8.299 1.00 92.50 95 LEU A O 1
ATOM 717 N N . ARG A 1 96 ? -3.256 8.331 9.443 1.00 90.94 96 ARG A N 1
ATOM 718 C CA . ARG A 1 96 ? -3.823 8.589 10.770 1.00 90.94 96 ARG A CA 1
ATOM 719 C C . ARG A 1 96 ? -4.421 9.986 10.921 1.00 90.94 96 ARG A C 1
ATOM 721 O O . ARG A 1 96 ? -5.403 10.121 11.645 1.00 90.94 96 ARG A O 1
ATOM 728 N N . GLN A 1 97 ? -3.854 10.984 10.245 1.00 89.75 97 GLN A N 1
ATOM 729 C CA . GLN A 1 97 ? -4.311 12.379 10.284 1.00 89.75 97 GLN A CA 1
ATOM 730 C C . GLN A 1 97 ? -5.668 12.593 9.608 1.00 89.75 97 GLN A C 1
ATOM 732 O O . GLN A 1 97 ? -6.370 13.542 9.938 1.00 89.75 97 GLN A O 1
ATOM 737 N N . VAL A 1 98 ? -6.029 11.725 8.663 1.00 89.19 98 VAL A N 1
ATOM 738 C CA . VAL A 1 98 ? -7.244 11.864 7.844 1.00 89.19 98 VAL A CA 1
ATOM 739 C C . VAL A 1 98 ? -8.257 10.748 8.100 1.00 89.19 98 VAL A C 1
ATOM 741 O O . VAL A 1 98 ? -9.285 10.678 7.427 1.00 89.19 98 VAL A O 1
ATOM 744 N N . LEU A 1 99 ? -7.972 9.864 9.062 1.00 87.19 99 LEU A N 1
ATOM 745 C CA . LEU A 1 99 ? -8.894 8.823 9.496 1.00 87.19 99 LEU A CA 1
ATOM 746 C C . LEU A 1 99 ? -10.024 9.414 10.332 1.00 87.19 99 LEU A C 1
ATOM 748 O O . LEU A 1 99 ? -9.794 10.108 11.318 1.00 87.19 99 LEU A O 1
ATOM 752 N N . ASP A 1 100 ? -11.248 9.038 9.980 1.00 81.06 100 ASP A N 1
ATOM 753 C CA . ASP A 1 100 ? -12.464 9.414 10.696 1.00 81.06 100 ASP A CA 1
ATOM 754 C C . ASP A 1 100 ? -12.737 8.537 11.928 1.00 81.06 100 ASP A C 1
ATOM 756 O O . ASP A 1 100 ? -13.519 8.922 12.791 1.00 81.06 100 ASP A O 1
ATOM 760 N N . ARG A 1 101 ? -12.091 7.365 12.020 1.00 81.94 101 ARG A N 1
ATOM 761 C CA . ARG A 1 101 ? -12.196 6.431 13.158 1.00 81.94 101 ARG A CA 1
ATOM 762 C C . ARG A 1 101 ? -10.828 5.969 13.685 1.00 81.94 101 ARG A C 1
ATOM 764 O O . ARG A 1 101 ? -10.468 4.801 13.524 1.00 81.94 101 ARG A O 1
ATOM 771 N N . PRO A 1 102 ? -10.051 6.890 14.284 1.00 77.31 102 PRO A N 1
ATOM 772 C CA . PRO A 1 102 ? -8.784 6.653 14.983 1.00 77.31 102 PRO A CA 1
ATOM 773 C C . PRO A 1 102 ? -8.637 5.341 15.770 1.00 77.31 102 PRO A C 1
ATOM 775 O O . PRO A 1 102 ? -7.579 4.714 15.777 1.00 77.31 102 PRO A O 1
ATOM 778 N N . GLU A 1 103 ? -9.691 4.996 16.495 1.00 83.44 103 GLU A N 1
ATOM 779 C CA . GLU A 1 103 ? -9.750 3.997 17.556 1.00 83.44 103 GLU A CA 1
ATOM 780 C C . GLU A 1 103 ? -10.202 2.613 17.076 1.00 83.44 103 GLU A C 1
ATOM 782 O O . GLU A 1 103 ? -10.127 1.635 17.829 1.00 83.44 103 GLU A O 1
ATOM 787 N N . ALA A 1 104 ? -10.676 2.522 15.831 1.00 88.50 104 ALA A N 1
ATOM 788 C CA . ALA A 1 104 ? -11.160 1.277 15.261 1.00 88.50 104 ALA A CA 1
ATOM 789 C C . ALA A 1 104 ? -10.045 0.223 15.171 1.00 88.50 104 ALA A C 1
ATOM 791 O O . ALA A 1 104 ? -8.854 0.525 15.058 1.00 88.50 104 ALA A O 1
ATOM 792 N N . ALA A 1 105 ? -10.443 -1.048 15.218 1.00 93.50 105 ALA A N 1
ATOM 793 C CA . ALA A 1 105 ? -9.543 -2.140 14.885 1.00 93.50 105 ALA A CA 1
ATOM 794 C C . ALA A 1 105 ? -9.399 -2.235 13.359 1.00 93.50 105 ALA A C 1
ATOM 796 O O . ALA A 1 105 ? -10.402 -2.246 12.649 1.00 93.50 105 ALA A O 1
ATOM 797 N N . PHE A 1 106 ? -8.164 -2.327 12.868 1.00 94.31 106 PHE A N 1
ATOM 798 C CA . PHE A 1 106 ? -7.861 -2.376 11.439 1.00 94.31 106 PHE A CA 1
ATOM 799 C C . PHE A 1 106 ? -7.227 -3.707 11.048 1.00 94.31 106 PHE A C 1
ATOM 801 O O . PHE A 1 106 ? -6.318 -4.206 11.721 1.00 94.31 106 PHE A O 1
ATOM 808 N N . GLU A 1 107 ? -7.654 -4.233 9.905 1.00 96.62 107 GLU A N 1
ATOM 809 C CA . GLU A 1 107 ? -6.943 -5.295 9.206 1.00 96.62 107 GLU A CA 1
ATOM 810 C C . GLU A 1 107 ? -6.007 -4.675 8.159 1.00 96.62 107 GLU A C 1
ATOM 812 O O . GLU A 1 107 ? -6.412 -3.827 7.366 1.00 96.62 107 GLU A O 1
ATOM 817 N N . LEU A 1 108 ? -4.737 -5.084 8.154 1.00 96.81 108 LEU A N 1
ATOM 818 C CA . LEU A 1 108 ? -3.764 -4.647 7.150 1.00 96.81 108 LEU A CA 1
ATOM 819 C C . LEU A 1 108 ? -3.661 -5.688 6.041 1.00 96.81 108 LEU A C 1
ATOM 821 O O . LEU A 1 108 ? -3.476 -6.866 6.331 1.00 96.81 108 LEU A O 1
ATOM 825 N N . VAL A 1 109 ? -3.690 -5.260 4.780 1.00 97.31 109 VAL A N 1
ATOM 826 C CA . VAL A 1 109 ? -3.434 -6.128 3.620 1.00 97.31 109 VAL A CA 1
ATOM 827 C C . VAL A 1 109 ? -2.151 -5.659 2.944 1.00 97.31 109 VAL A C 1
ATOM 829 O O . VAL A 1 109 ? -2.038 -4.507 2.535 1.00 97.31 109 VAL A O 1
ATOM 832 N N . THR A 1 110 ? -1.141 -6.524 2.881 1.00 95.69 110 THR A N 1
ATOM 833 C CA . THR A 1 110 ? 0.178 -6.168 2.339 1.00 95.69 110 THR A CA 1
ATOM 834 C C . THR A 1 110 ? 0.936 -7.408 1.875 1.00 95.69 110 THR A C 1
ATOM 836 O O . THR A 1 110 ? 0.490 -8.531 2.095 1.00 95.69 110 THR A O 1
ATOM 839 N N . THR A 1 111 ? 2.090 -7.242 1.227 1.00 93.56 111 THR A N 1
ATOM 840 C CA . THR A 1 111 ? 2.909 -8.391 0.816 1.00 93.56 111 THR A CA 1
ATOM 841 C C . THR A 1 111 ? 3.450 -9.140 2.037 1.00 93.56 111 THR A C 1
ATOM 843 O O . THR A 1 111 ? 3.731 -8.544 3.077 1.00 93.56 111 THR A O 1
ATOM 846 N N . GLN A 1 112 ? 3.658 -10.454 1.919 1.00 93.38 112 GLN A N 1
ATOM 847 C CA . GLN A 1 112 ? 4.181 -11.262 3.025 1.00 93.38 112 GLN A CA 1
ATOM 848 C C . GLN A 1 112 ? 5.537 -10.748 3.520 1.00 93.38 112 GLN A C 1
ATOM 850 O O . GLN A 1 112 ? 5.788 -10.731 4.723 1.00 93.38 112 GLN A O 1
ATOM 855 N N . LEU A 1 113 ? 6.397 -10.315 2.600 1.00 90.75 113 LEU A N 1
ATOM 856 C CA . LEU A 1 113 ? 7.733 -9.823 2.928 1.00 90.75 113 LEU A CA 1
ATOM 857 C C . LEU A 1 113 ? 7.671 -8.504 3.712 1.00 90.75 113 LEU A C 1
ATOM 859 O O . LEU A 1 113 ? 8.459 -8.311 4.633 1.00 90.75 113 LEU A O 1
ATOM 863 N N . HIS A 1 114 ? 6.688 -7.648 3.419 1.00 91.88 114 HIS A N 1
ATOM 864 C CA . HIS A 1 114 ? 6.502 -6.364 4.093 1.00 91.88 114 HIS A CA 1
ATOM 865 C C . HIS A 1 114 ? 5.663 -6.448 5.383 1.00 91.88 114 HIS A C 1
ATOM 867 O O . HIS A 1 114 ? 5.662 -5.520 6.194 1.00 91.88 114 HIS A O 1
ATOM 873 N N . ALA A 1 115 ? 4.958 -7.560 5.610 1.00 94.56 115 ALA A N 1
ATOM 874 C CA . ALA A 1 115 ? 3.947 -7.696 6.659 1.00 94.56 115 ALA A CA 1
ATOM 875 C C . ALA A 1 115 ? 4.451 -7.362 8.071 1.00 94.56 115 ALA A C 1
ATOM 877 O O . ALA A 1 115 ? 3.785 -6.629 8.806 1.00 94.56 115 ALA A O 1
ATOM 878 N N . ALA A 1 116 ? 5.631 -7.861 8.453 1.00 94.50 116 ALA A N 1
ATOM 879 C CA . ALA A 1 116 ? 6.192 -7.619 9.783 1.00 94.50 116 ALA A CA 1
ATOM 880 C C . ALA A 1 116 ? 6.492 -6.131 10.015 1.00 94.50 116 ALA A C 1
ATOM 882 O O . ALA A 1 116 ? 6.174 -5.577 11.071 1.00 94.50 116 ALA A O 1
ATOM 883 N N . ARG A 1 117 ? 7.067 -5.475 9.004 1.00 94.88 117 ARG A N 1
ATOM 884 C CA . ARG A 1 117 ? 7.408 -4.058 9.055 1.00 94.88 117 ARG A CA 1
ATOM 885 C C . ARG A 1 117 ? 6.168 -3.177 9.045 1.00 94.88 117 ARG A C 1
ATOM 887 O O . ARG A 1 117 ? 6.049 -2.310 9.905 1.00 94.88 117 ARG A O 1
ATOM 894 N N . ALA A 1 118 ? 5.229 -3.437 8.137 1.00 94.88 118 ALA A N 1
ATOM 895 C CA . ALA A 1 118 ? 3.955 -2.729 8.078 1.00 94.88 118 ALA A CA 1
ATOM 896 C C . ALA A 1 118 ? 3.213 -2.809 9.416 1.00 94.88 118 ALA A C 1
ATOM 898 O O . ALA A 1 118 ? 2.819 -1.781 9.957 1.00 94.88 118 ALA A O 1
ATOM 899 N N . ARG A 1 119 ? 3.103 -4.010 10.003 1.00 96.25 119 ARG A N 1
ATOM 900 C CA . ARG A 1 119 ? 2.479 -4.199 11.319 1.00 96.25 119 ARG A CA 1
ATOM 901 C C . ARG A 1 119 ? 3.132 -3.326 12.382 1.00 96.25 119 ARG A C 1
ATOM 903 O O . ARG A 1 119 ? 2.425 -2.658 13.127 1.00 96.25 119 ARG A O 1
ATOM 910 N N . TRP A 1 120 ? 4.462 -3.346 12.460 1.00 95.31 120 TRP A N 1
ATOM 911 C CA . TRP A 1 120 ? 5.197 -2.573 13.458 1.00 95.31 120 TRP A CA 1
ATOM 912 C C . TRP A 1 120 ? 4.993 -1.063 13.269 1.00 95.31 120 TRP A C 1
ATOM 914 O O . TRP A 1 120 ? 4.655 -0.374 14.230 1.00 95.31 120 TRP A O 1
ATOM 924 N N . CYS A 1 121 ? 5.119 -0.563 12.035 1.00 95.19 121 CYS A N 1
ATOM 925 C CA . CYS A 1 121 ? 4.934 0.854 11.730 1.00 95.19 121 CYS A CA 1
ATOM 926 C C . CYS A 1 121 ? 3.503 1.331 12.017 1.00 95.19 121 CYS A C 1
ATOM 928 O O . CYS A 1 121 ? 3.317 2.360 12.653 1.00 95.19 121 CYS A O 1
ATOM 930 N N . PHE A 1 122 ? 2.482 0.584 11.597 1.00 94.38 122 PHE A N 1
ATOM 931 C CA . PHE A 1 122 ? 1.093 0.968 11.858 1.00 94.38 122 PHE A CA 1
ATOM 932 C C . PHE A 1 122 ? 0.753 0.891 13.348 1.00 94.38 122 PHE A C 1
ATOM 934 O O . PHE A 1 122 ? 0.132 1.808 13.876 1.00 94.38 122 PHE A O 1
ATOM 941 N N . ALA A 1 123 ? 1.209 -0.147 14.054 1.00 93.81 123 ALA A N 1
ATOM 942 C CA . ALA A 1 123 ? 0.989 -0.246 15.493 1.00 93.81 123 ALA A CA 1
ATOM 943 C C . ALA A 1 123 ? 1.577 0.959 16.237 1.00 93.81 123 ALA A C 1
ATOM 945 O O . ALA A 1 123 ? 0.901 1.547 17.078 1.00 93.81 123 ALA A O 1
ATOM 946 N N . GLN A 1 124 ? 2.803 1.375 15.905 1.00 92.75 124 GLN A N 1
ATOM 947 C CA . GLN A 1 124 ? 3.410 2.496 16.621 1.00 92.75 124 GLN A CA 1
ATOM 948 C C . GLN A 1 124 ? 2.905 3.865 16.137 1.00 92.75 124 GLN A C 1
ATOM 950 O O . GLN A 1 124 ? 2.966 4.829 16.891 1.00 92.75 124 GLN A O 1
ATOM 955 N N . ALA A 1 125 ? 2.317 3.954 14.940 1.00 91.75 125 ALA A N 1
ATOM 956 C CA . ALA A 1 125 ? 1.527 5.113 14.517 1.00 91.75 125 ALA A CA 1
ATOM 957 C C . ALA A 1 125 ? 0.153 5.199 15.228 1.00 91.75 125 ALA A C 1
ATOM 959 O O . ALA A 1 125 ? -0.669 6.050 14.888 1.00 91.75 125 ALA A O 1
ATOM 960 N N . GLY A 1 126 ? -0.115 4.316 16.199 1.00 92.06 126 GLY A N 1
ATOM 961 C CA . GLY A 1 126 ? -1.316 4.338 17.032 1.00 92.06 126 GLY A CA 1
ATOM 962 C C . GLY A 1 126 ? -2.516 3.608 16.431 1.00 92.06 126 GLY A C 1
ATOM 963 O O . GLY A 1 126 ? -3.648 3.894 16.817 1.00 92.06 126 GLY A O 1
ATOM 964 N N . PHE A 1 127 ? -2.307 2.698 15.475 1.00 93.44 127 PHE A N 1
ATOM 965 C CA . PHE A 1 127 ? -3.378 1.854 14.943 1.00 93.44 127 PHE A CA 1
ATOM 966 C C . PHE A 1 127 ? -3.552 0.598 15.793 1.00 93.44 127 PHE A C 1
ATOM 968 O O . PHE A 1 127 ? -2.588 -0.112 16.097 1.00 93.44 127 PHE A O 1
ATOM 975 N N . ARG A 1 128 ? -4.805 0.233 16.074 1.00 94.69 128 ARG A N 1
ATOM 976 C CA . ARG A 1 128 ? -5.137 -1.072 16.649 1.00 94.69 128 ARG A CA 1
ATOM 977 C C . ARG A 1 128 ? -5.192 -2.131 15.545 1.00 94.69 128 ARG A C 1
ATOM 979 O O . ARG A 1 128 ? -6.253 -2.444 15.017 1.00 94.69 128 ARG A O 1
ATOM 986 N N . VAL A 1 129 ? -4.040 -2.691 15.181 1.00 95.38 129 VAL A N 1
ATOM 987 C CA . VAL A 1 129 ? -3.948 -3.723 14.132 1.00 95.38 129 VAL A CA 1
ATOM 988 C C . VAL A 1 129 ? -4.443 -5.077 14.661 1.00 95.38 129 VAL A C 1
ATOM 990 O O . VAL A 1 129 ? -3.737 -5.739 15.425 1.00 95.38 129 VAL A O 1
ATOM 993 N N . SER A 1 130 ? -5.636 -5.513 14.247 1.00 95.94 130 SER A N 1
ATOM 994 C CA . SER A 1 130 ? -6.223 -6.803 14.650 1.00 95.94 130 SER A CA 1
ATOM 995 C C . SER A 1 130 ? -5.644 -7.972 13.854 1.00 95.94 130 SER A C 1
ATOM 997 O O . SER A 1 130 ? -5.311 -9.015 14.420 1.00 95.94 130 SER A O 1
ATOM 999 N N . ARG A 1 131 ? -5.467 -7.790 12.543 1.00 97.19 131 ARG A N 1
ATOM 1000 C CA . ARG A 1 131 ? -4.999 -8.828 11.619 1.00 97.19 131 ARG A CA 1
ATOM 1001 C C . ARG A 1 131 ? -4.089 -8.242 10.546 1.00 97.19 131 ARG A C 1
ATOM 1003 O O . ARG A 1 131 ? -4.200 -7.077 10.179 1.00 97.19 131 ARG A O 1
ATOM 1010 N N . VAL A 1 132 ? -3.172 -9.070 10.047 1.00 97.88 132 VAL A N 1
ATOM 1011 C CA . VAL A 1 132 ? -2.353 -8.760 8.871 1.00 97.88 132 VAL A CA 1
ATOM 1012 C C . VAL A 1 132 ? -2.525 -9.881 7.855 1.00 97.88 132 VAL A C 1
ATOM 1014 O O . VAL A 1 132 ? -2.117 -11.014 8.103 1.00 97.88 132 VAL A O 1
ATOM 1017 N N . HIS A 1 133 ? -3.119 -9.557 6.715 1.00 97.62 133 HIS A N 1
ATOM 1018 C CA . HIS A 1 133 ? -3.234 -10.423 5.551 1.00 97.62 133 HIS A CA 1
ATOM 1019 C C . HIS A 1 133 ? -1.947 -10.327 4.736 1.00 97.62 133 HIS A C 1
ATOM 1021 O O . HIS A 1 133 ? -1.745 -9.399 3.952 1.00 97.62 133 HIS A O 1
ATOM 1027 N N . ALA A 1 134 ? -1.048 -11.275 4.988 1.00 96.25 134 ALA A N 1
ATOM 1028 C CA . ALA A 1 134 ? 0.275 -11.359 4.385 1.00 96.25 134 ALA A CA 1
ATOM 1029 C C . ALA A 1 134 ? 0.216 -12.074 3.022 1.00 96.25 134 ALA A C 1
ATOM 1031 O O . ALA A 1 134 ? 0.258 -13.302 2.946 1.00 96.25 134 ALA A O 1
ATOM 1032 N N . VAL A 1 135 ? 0.133 -11.305 1.938 1.00 95.12 135 VAL A N 1
ATOM 1033 C CA . VAL A 1 135 ? -0.051 -11.818 0.574 1.00 95.12 135 VAL A CA 1
ATOM 1034 C C . VAL A 1 135 ? 1.264 -12.325 -0.008 1.00 95.12 135 VAL A C 1
ATOM 1036 O O . VAL A 1 135 ? 2.221 -11.568 -0.199 1.00 95.12 135 VAL A O 1
ATOM 1039 N N . ARG A 1 136 ? 1.309 -13.619 -0.331 1.00 92.88 136 ARG A N 1
ATOM 1040 C CA . ARG A 1 136 ? 2.347 -14.191 -1.197 1.00 92.88 136 ARG A CA 1
ATOM 1041 C C . ARG A 1 136 ? 2.071 -13.765 -2.627 1.00 92.88 136 ARG A C 1
ATOM 1043 O O . ARG A 1 136 ? 0.972 -13.996 -3.114 1.00 92.88 136 ARG A O 1
ATOM 1050 N N . TYR A 1 137 ? 3.064 -13.178 -3.280 1.00 89.06 137 TYR A N 1
ATOM 1051 C CA . TYR A 1 137 ? 2.965 -12.826 -4.690 1.00 89.06 137 TYR A CA 1
ATOM 1052 C C . TYR A 1 137 ? 3.824 -13.773 -5.535 1.00 89.06 137 TYR A C 1
ATOM 1054 O O . TYR A 1 137 ? 4.929 -14.152 -5.135 1.00 89.06 137 TYR A O 1
ATOM 1062 N N . ALA A 1 138 ? 3.331 -14.134 -6.714 1.00 89.69 138 ALA A N 1
ATOM 1063 C CA . ALA A 1 138 ? 4.126 -14.756 -7.763 1.00 89.69 138 ALA A CA 1
ATOM 1064 C C . ALA A 1 138 ? 4.877 -13.675 -8.551 1.00 89.69 138 ALA A C 1
ATOM 1066 O O . ALA A 1 138 ? 4.340 -12.594 -8.798 1.00 89.69 138 ALA A O 1
ATOM 1067 N N . VAL A 1 139 ? 6.125 -13.946 -8.937 1.00 86.44 139 VAL A N 1
ATOM 1068 C CA . VAL A 1 139 ? 6.869 -13.053 -9.834 1.00 86.44 139 VAL A CA 1
ATOM 1069 C C . VAL A 1 139 ? 6.339 -13.244 -11.246 1.00 86.44 139 VAL A C 1
ATOM 1071 O O . VAL A 1 139 ? 6.406 -14.346 -11.784 1.00 86.44 139 VAL A O 1
ATOM 1074 N N . GLU A 1 140 ? 5.847 -12.168 -11.848 1.00 85.94 140 GLU A N 1
ATOM 1075 C CA . GLU A 1 140 ? 5.298 -12.202 -13.201 1.00 85.94 140 GLU A CA 1
ATOM 1076 C C . GLU A 1 140 ? 6.227 -11.542 -14.231 1.00 85.94 140 GLU A C 1
ATOM 1078 O O . GLU A 1 140 ? 7.054 -10.685 -13.881 1.00 85.94 140 GLU A O 1
ATOM 1083 N N . PRO A 1 141 ? 6.096 -11.907 -15.522 1.00 77.94 141 PRO A N 1
ATOM 1084 C CA . PRO A 1 141 ? 6.707 -11.162 -16.613 1.00 77.94 141 PRO A CA 1
ATOM 1085 C C . PRO A 1 141 ? 6.252 -9.698 -16.597 1.00 77.94 141 PRO A C 1
ATOM 1087 O O . PRO A 1 141 ? 5.087 -9.394 -16.363 1.00 77.94 141 PRO A O 1
ATOM 1090 N N . GLY A 1 142 ? 7.177 -8.777 -16.860 1.00 75.12 142 GLY A N 1
ATOM 1091 C CA . GLY A 1 142 ? 6.892 -7.343 -16.841 1.00 75.12 142 GLY A CA 1
ATOM 1092 C C . GLY A 1 142 ? 8.034 -6.514 -16.269 1.00 75.12 142 GLY A C 1
ATOM 1093 O O . GLY A 1 142 ? 9.005 -7.036 -15.707 1.00 75.12 142 GLY A O 1
ATOM 1094 N N . ARG A 1 143 ? 7.937 -5.197 -16.433 1.00 79.00 143 ARG A N 1
ATOM 1095 C CA . ARG A 1 143 ? 8.938 -4.254 -15.933 1.00 79.00 143 ARG A CA 1
ATOM 1096 C C . ARG A 1 143 ? 8.497 -3.702 -14.585 1.00 79.00 143 ARG A C 1
ATOM 1098 O O . ARG A 1 143 ? 7.372 -3.245 -14.409 1.00 79.00 143 ARG A O 1
ATOM 1105 N N . VAL A 1 144 ? 9.420 -3.752 -13.636 1.00 78.56 144 VAL A N 1
ATOM 1106 C CA . VAL A 1 144 ? 9.331 -3.013 -12.377 1.00 78.56 144 VAL A CA 1
ATOM 1107 C C . VAL A 1 144 ? 10.324 -1.865 -12.433 1.00 78.56 144 VAL A C 1
ATOM 1109 O O . VAL A 1 144 ? 11.294 -1.924 -13.195 1.00 78.56 144 VAL A O 1
ATOM 1112 N N . MET A 1 145 ? 10.102 -0.836 -11.619 1.00 79.25 145 MET A N 1
ATOM 1113 C CA . MET A 1 145 ? 11.070 0.246 -11.453 1.00 79.25 145 MET A CA 1
ATOM 1114 C C . MET A 1 145 ? 12.462 -0.331 -11.167 1.00 79.25 145 MET A C 1
ATOM 1116 O O . MET A 1 145 ? 12.591 -1.303 -10.422 1.00 79.25 145 MET A O 1
ATOM 1120 N N . ARG A 1 146 ? 13.520 0.267 -11.736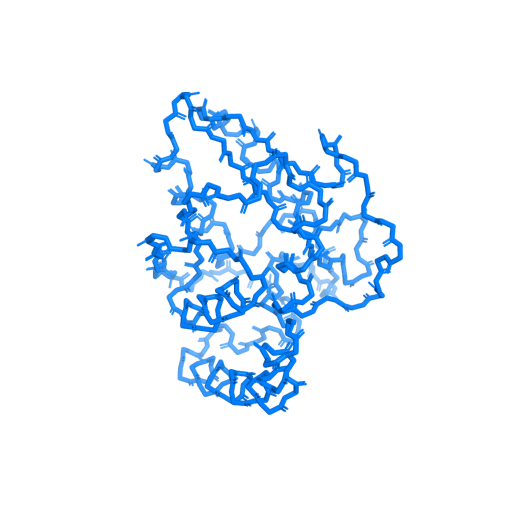 1.00 76.06 146 ARG A N 1
ATOM 1121 C CA . ARG A 1 146 ? 14.904 -0.242 -11.617 1.00 76.06 146 ARG A CA 1
ATOM 1122 C C . ARG A 1 146 ? 15.307 -0.513 -10.166 1.00 76.06 146 ARG A C 1
ATOM 1124 O O . ARG A 1 146 ? 15.960 -1.508 -9.876 1.00 76.06 146 ARG A O 1
ATOM 1131 N N . ARG A 1 147 ? 14.890 0.352 -9.247 1.00 74.56 147 ARG A N 1
ATOM 1132 C CA . ARG A 1 147 ? 15.172 0.223 -7.813 1.00 74.56 147 ARG A CA 1
ATOM 1133 C C . ARG A 1 147 ? 14.365 -0.866 -7.098 1.00 74.56 147 ARG A C 1
ATOM 1135 O O . ARG A 1 147 ? 14.778 -1.267 -6.022 1.00 74.56 147 ARG A O 1
ATOM 1142 N N . ASN A 1 148 ? 13.339 -1.436 -7.734 1.00 75.62 148 ASN A N 1
ATOM 1143 C CA . ASN A 1 148 ? 12.591 -2.614 -7.271 1.00 75.62 148 ASN A CA 1
ATOM 1144 C C . ASN A 1 148 ? 13.095 -3.932 -7.858 1.00 75.62 148 ASN A C 1
ATOM 1146 O O . ASN A 1 148 ? 12.405 -4.949 -7.761 1.00 75.62 148 ASN A O 1
ATOM 1150 N N . PHE A 1 149 ? 14.269 -3.959 -8.496 1.00 79.44 149 PHE A N 1
ATOM 1151 C CA . PHE A 1 149 ? 14.794 -5.192 -9.092 1.00 79.44 149 PHE A CA 1
ATOM 1152 C C . PHE A 1 149 ? 14.802 -6.366 -8.093 1.00 79.44 149 PHE A C 1
ATOM 1154 O O . PHE A 1 149 ? 14.575 -7.513 -8.477 1.00 79.44 149 PHE A O 1
ATOM 1161 N N . TYR A 1 150 ? 14.992 -6.071 -6.801 1.00 79.62 150 TYR A N 1
ATOM 1162 C CA . TYR A 1 150 ? 15.013 -7.050 -5.719 1.00 79.62 150 TYR A CA 1
ATOM 1163 C C . TYR A 1 150 ? 13.686 -7.803 -5.531 1.00 79.62 150 TYR A C 1
ATOM 1165 O O . TYR A 1 150 ? 13.700 -8.891 -4.965 1.00 79.62 150 TYR A O 1
ATOM 1173 N N . TYR A 1 151 ? 12.555 -7.325 -6.065 1.00 77.12 151 TYR A N 1
ATOM 1174 C CA . TYR A 1 151 ? 11.277 -8.059 -6.030 1.00 77.12 151 TYR A CA 1
ATOM 1175 C C . TYR A 1 151 ? 11.320 -9.382 -6.782 1.00 77.12 151 TYR A C 1
ATOM 1177 O O . TYR A 1 151 ? 10.565 -10.297 -6.451 1.00 77.12 151 TYR A O 1
ATOM 1185 N N . ARG A 1 152 ? 12.211 -9.483 -7.772 1.00 81.69 152 ARG A N 1
ATOM 1186 C CA . ARG A 1 152 ? 12.466 -10.714 -8.525 1.00 81.69 152 ARG A CA 1
ATOM 1187 C C . ARG A 1 152 ? 13.279 -11.732 -7.722 1.00 81.69 152 ARG A C 1
ATOM 1189 O O . ARG A 1 152 ? 13.343 -12.890 -8.114 1.00 81.69 152 ARG A O 1
ATOM 1196 N N . TYR A 1 153 ? 13.871 -11.321 -6.598 1.00 85.12 153 TYR A N 1
ATOM 1197 C CA . TYR A 1 153 ? 14.777 -12.127 -5.784 1.00 85.12 153 TYR A CA 1
ATOM 1198 C C . TYR A 1 153 ? 14.289 -12.173 -4.325 1.00 85.12 153 TYR A C 1
ATOM 1200 O O . TYR A 1 153 ? 14.718 -11.360 -3.503 1.00 85.12 153 TYR A O 1
ATOM 1208 N N . PRO A 1 154 ? 13.427 -13.141 -3.955 1.00 79.94 154 PRO A N 1
ATOM 1209 C CA . PRO A 1 154 ? 12.769 -13.175 -2.644 1.00 79.94 154 PRO A CA 1
ATOM 1210 C C . PRO A 1 154 ? 13.716 -13.089 -1.440 1.00 79.94 154 PRO A C 1
ATOM 1212 O O . PRO A 1 154 ? 13.400 -12.426 -0.456 1.00 79.94 154 PRO A O 1
ATOM 1215 N N . ARG A 1 155 ? 14.902 -13.708 -1.522 1.00 86.31 155 ARG A N 1
ATOM 1216 C CA . ARG A 1 155 ? 15.917 -13.646 -0.455 1.00 86.31 155 ARG A CA 1
ATOM 1217 C C . ARG A 1 155 ? 16.472 -12.233 -0.263 1.00 86.31 155 ARG A C 1
ATOM 1219 O O . ARG A 1 155 ? 16.605 -11.782 0.867 1.00 86.31 155 ARG A O 1
ATOM 1226 N N . LEU A 1 156 ? 16.751 -11.525 -1.359 1.00 86.19 156 LEU A N 1
ATOM 1227 C CA . LEU A 1 156 ? 17.247 -10.149 -1.308 1.00 86.19 156 LEU A CA 1
ATOM 1228 C C . LEU A 1 156 ? 16.177 -9.203 -0.752 1.00 86.19 156 LEU A C 1
ATOM 1230 O O . LEU A 1 156 ? 16.478 -8.355 0.084 1.00 86.19 156 LEU A O 1
ATOM 1234 N N . HIS A 1 157 ? 14.923 -9.391 -1.170 1.00 84.12 157 HIS A N 1
ATOM 1235 C CA . HIS A 1 157 ? 13.791 -8.634 -0.642 1.00 84.12 157 HIS A CA 1
ATOM 1236 C C . HIS A 1 157 ? 13.596 -8.879 0.861 1.00 84.12 157 HIS A C 1
ATOM 1238 O O . HIS A 1 157 ? 13.427 -7.929 1.620 1.00 84.12 157 HIS A O 1
ATOM 1244 N N . TRP A 1 158 ? 13.702 -10.128 1.319 1.00 87.69 158 TRP A N 1
ATOM 1245 C CA . TRP A 1 158 ? 13.641 -10.435 2.746 1.00 87.69 158 TRP A CA 1
ATOM 1246 C C . TRP A 1 158 ? 14.743 -9.719 3.542 1.00 87.69 158 TRP A C 1
ATOM 1248 O O . TRP A 1 158 ? 14.437 -9.052 4.529 1.00 87.69 158 TRP A O 1
ATOM 1258 N N . CYS A 1 159 ? 16.002 -9.775 3.085 1.00 88.69 159 CYS A N 1
ATOM 1259 C CA . CYS A 1 159 ? 17.103 -9.053 3.733 1.00 88.69 159 CYS A CA 1
ATOM 1260 C C . CYS A 1 159 ? 16.833 -7.543 3.796 1.00 88.69 159 CYS A C 1
ATOM 1262 O O . CYS A 1 159 ? 17.037 -6.923 4.840 1.00 88.69 159 CYS A O 1
ATOM 1264 N N . TYR A 1 160 ? 16.338 -6.955 2.702 1.00 89.31 160 TYR A N 1
ATOM 1265 C CA . TYR A 1 160 ? 15.963 -5.542 2.663 1.00 89.31 160 TYR A CA 1
ATOM 1266 C C . TYR A 1 160 ? 14.903 -5.201 3.718 1.00 89.31 160 TYR A C 1
ATOM 1268 O O . TYR A 1 160 ? 15.073 -4.232 4.455 1.00 89.31 160 TYR A O 1
ATOM 1276 N N . GLU A 1 161 ? 13.834 -5.992 3.832 1.00 89.62 161 GLU A N 1
ATOM 1277 C CA . GLU A 1 161 ? 12.751 -5.729 4.788 1.00 89.62 161 GLU A CA 1
ATOM 1278 C C . GLU A 1 161 ? 13.202 -5.886 6.245 1.00 89.62 161 GLU A C 1
ATOM 1280 O O . GLU A 1 161 ? 12.811 -5.081 7.091 1.00 89.62 161 GLU A O 1
ATOM 1285 N N . VAL A 1 162 ? 14.086 -6.846 6.541 1.00 90.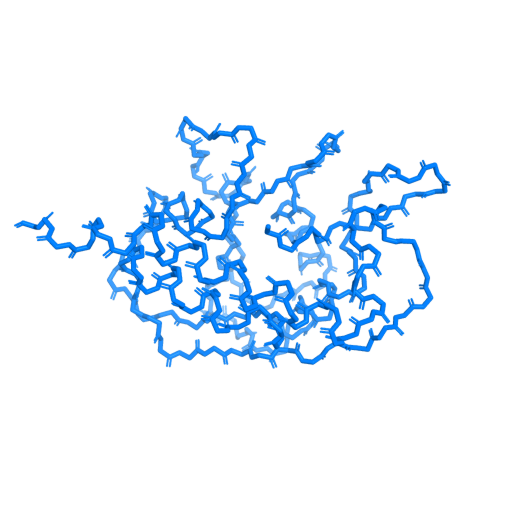56 162 VAL A N 1
ATOM 1286 C CA . VAL A 1 162 ? 14.698 -6.989 7.874 1.00 90.56 162 VAL A CA 1
ATOM 1287 C C . VAL A 1 162 ? 15.530 -5.757 8.228 1.00 90.56 162 VAL A C 1
ATOM 1289 O O . VAL A 1 162 ? 15.338 -5.168 9.295 1.00 90.56 162 VAL A O 1
ATOM 1292 N N . LEU A 1 163 ? 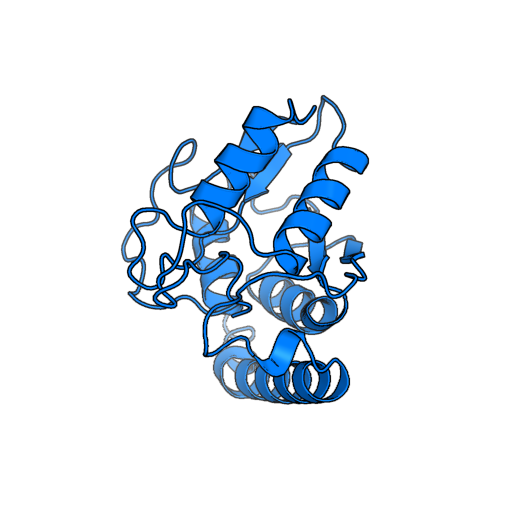16.420 -5.329 7.328 1.00 92.12 163 LEU A N 1
ATOM 1293 C CA . LEU A 1 163 ? 17.258 -4.147 7.541 1.00 92.12 163 LEU A CA 1
ATOM 1294 C C . LEU A 1 163 ? 16.415 -2.872 7.656 1.00 92.12 163 LEU A C 1
ATOM 1296 O O . LEU A 1 163 ? 16.679 -2.024 8.507 1.00 92.12 163 LEU A O 1
ATOM 1300 N N . ALA A 1 164 ? 15.374 -2.742 6.835 1.00 89.00 164 ALA A N 1
ATOM 1301 C CA . ALA A 1 164 ? 14.492 -1.588 6.863 1.00 89.00 164 ALA A CA 1
ATOM 1302 C C . ALA A 1 164 ? 13.638 -1.538 8.137 1.00 89.00 164 ALA A C 1
ATOM 1304 O O . ALA A 1 164 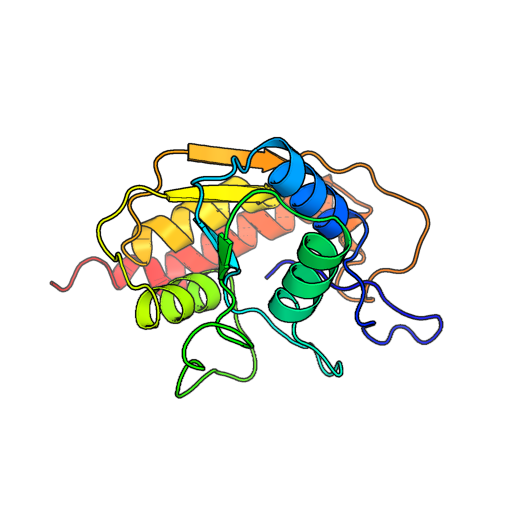? 13.455 -0.457 8.691 1.00 89.00 164 ALA A O 1
ATOM 1305 N N . LEU A 1 165 ? 13.166 -2.682 8.642 1.00 91.44 165 LEU A N 1
ATOM 1306 C CA . LEU A 1 165 ? 12.500 -2.760 9.943 1.00 91.44 165 LEU A CA 1
ATOM 1307 C C . LEU A 1 165 ? 13.452 -2.371 11.077 1.00 91.44 165 LEU A C 1
ATOM 1309 O O . LEU A 1 165 ? 13.071 -1.609 11.963 1.00 91.44 165 LEU A O 1
ATOM 1313 N N . TRP A 1 166 ? 14.690 -2.865 11.056 1.00 93.00 166 TRP A N 1
ATOM 1314 C CA . TRP A 1 166 ? 15.681 -2.504 12.068 1.00 93.00 166 TRP A CA 1
ATOM 1315 C C . TRP A 1 166 ? 15.977 -0.999 12.057 1.00 93.00 166 TRP A C 1
ATOM 1317 O O . TRP A 1 166 ? 15.909 -0.346 13.097 1.00 93.00 166 TRP A O 1
ATOM 1327 N N . ARG A 1 167 ? 16.180 -0.419 10.868 1.00 92.88 167 ARG A N 1
ATOM 1328 C CA . ARG A 1 167 ? 16.302 1.031 10.674 1.00 92.88 167 ARG A CA 1
ATOM 1329 C C . ARG A 1 167 ? 15.095 1.790 11.230 1.00 92.88 167 ARG A C 1
ATOM 1331 O O . ARG A 1 167 ? 15.278 2.785 11.924 1.00 92.88 167 ARG A O 1
ATOM 1338 N N . ASP A 1 168 ? 13.876 1.346 10.927 1.00 89.31 168 ASP A N 1
ATOM 1339 C CA . ASP A 1 168 ? 12.654 2.022 11.375 1.00 89.31 168 ASP A CA 1
ATOM 1340 C C . ASP A 1 168 ? 12.511 1.955 12.907 1.00 89.31 168 ASP A C 1
ATOM 1342 O O . ASP A 1 168 ? 12.144 2.953 13.527 1.00 89.31 168 ASP A O 1
ATOM 1346 N N . ARG A 1 169 ? 12.906 0.839 13.537 1.00 90.75 169 ARG A N 1
ATOM 1347 C CA . ARG A 1 169 ? 12.987 0.718 15.004 1.00 90.75 169 ARG A CA 1
ATOM 1348 C C . ARG A 1 169 ? 13.971 1.704 15.620 1.00 90.75 169 ARG A C 1
ATOM 1350 O O . ARG A 1 169 ? 13.618 2.348 16.599 1.00 90.75 169 ARG A O 1
ATOM 1357 N N . LEU A 1 170 ? 15.162 1.862 15.046 1.00 90.94 170 LEU A N 1
ATOM 1358 C CA . LEU A 1 170 ? 16.141 2.837 15.538 1.00 90.94 170 LEU A CA 1
ATOM 1359 C C . LEU A 1 170 ? 15.657 4.279 15.358 1.00 90.94 170 LEU A C 1
ATOM 1361 O O . LEU A 1 170 ? 15.811 5.109 16.247 1.00 90.94 170 LEU A O 1
ATOM 1365 N N . LYS A 1 171 ? 15.051 4.578 14.206 1.00 87.38 171 LYS A N 1
ATOM 1366 C CA . LYS A 1 171 ? 14.631 5.938 13.858 1.00 87.38 171 LYS A CA 1
ATOM 1367 C C . LYS A 1 171 ? 13.387 6.396 14.625 1.00 87.38 171 LYS A C 1
ATOM 1369 O O . LYS A 1 171 ? 13.275 7.578 14.946 1.00 87.38 171 LYS A O 1
ATOM 1374 N N . TYR A 1 172 ? 12.443 5.490 14.888 1.00 86.94 172 TYR A N 1
ATOM 1375 C CA . TYR A 1 172 ? 11.120 5.842 15.415 1.00 86.94 172 TYR A CA 1
ATOM 1376 C C . TYR A 1 172 ? 10.768 5.171 16.748 1.00 86.94 172 TYR A C 1
ATOM 1378 O O . TYR A 1 172 ? 9.851 5.635 17.418 1.00 86.94 172 TYR A O 1
ATOM 1386 N N . GLY A 1 173 ? 11.496 4.136 17.180 1.00 77.56 173 GLY A N 1
ATOM 1387 C CA . GLY A 1 173 ? 11.163 3.357 18.381 1.00 77.56 173 GLY A CA 1
ATOM 1388 C C . GLY A 1 173 ? 11.193 4.146 19.694 1.00 77.56 173 GLY A C 1
ATOM 1389 O O . GLY A 1 173 ? 10.514 3.768 20.641 1.00 77.56 173 GLY A O 1
ATOM 1390 N N . HIS A 1 174 ? 11.908 5.272 19.747 1.00 68.44 174 HIS A N 1
ATOM 1391 C CA . HIS A 1 174 ? 11.935 6.153 20.922 1.00 68.44 174 HIS A CA 1
ATOM 1392 C C . HIS A 1 174 ? 10.772 7.157 20.976 1.00 68.44 174 HIS A C 1
ATOM 1394 O O . HIS A 1 174 ? 10.558 7.788 22.005 1.00 68.44 174 HIS A O 1
ATOM 1400 N N . ARG A 1 175 ? 10.001 7.319 19.892 1.00 60.66 175 ARG A N 1
ATOM 1401 C CA . ARG A 1 175 ? 8.917 8.317 19.814 1.00 60.66 175 ARG A CA 1
ATOM 1402 C C . ARG A 1 175 ? 7.595 7.852 20.433 1.00 60.66 175 ARG A C 1
ATOM 1404 O O . ARG A 1 175 ? 6.683 8.656 20.548 1.00 60.66 175 ARG A O 1
ATOM 1411 N N . ALA A 1 176 ? 7.498 6.591 20.852 1.00 52.16 176 ALA A N 1
ATOM 1412 C CA . ALA A 1 176 ? 6.299 6.014 21.464 1.00 52.16 176 ALA A CA 1
ATOM 1413 C C . ALA A 1 176 ? 6.272 6.092 23.008 1.00 52.16 176 ALA A C 1
ATOM 1415 O O . ALA A 1 176 ? 5.348 5.569 23.620 1.00 52.16 176 ALA A O 1
ATOM 1416 N N . GLY A 1 177 ? 7.281 6.710 23.640 1.00 44.62 177 GLY A N 1
ATOM 1417 C CA . GLY A 1 177 ? 7.403 6.812 25.105 1.00 44.62 177 GLY A CA 1
ATOM 1418 C C . GLY A 1 177 ? 7.075 8.182 25.712 1.00 44.62 177 GLY A C 1
ATOM 1419 O O . GLY A 1 177 ? 7.250 8.348 26.912 1.00 44.62 177 GLY A O 1
ATOM 1420 N N . GLY A 1 178 ? 6.650 9.161 24.909 1.00 37.53 178 GLY A N 1
ATOM 1421 C CA . GLY A 1 178 ? 6.277 10.500 25.377 1.00 37.53 178 GLY A CA 1
ATOM 1422 C C . GLY A 1 178 ? 4.801 10.765 25.116 1.00 37.53 178 GLY A C 1
ATOM 1423 O O . GLY A 1 178 ? 4.467 11.360 24.093 1.00 37.53 178 GLY A O 1
ATOM 1424 N N . GLY A 1 179 ? 3.950 10.252 26.002 1.00 34.38 179 GLY A N 1
ATOM 1425 C CA . GLY A 1 179 ? 2.559 10.672 26.164 1.00 34.38 179 GLY A CA 1
ATOM 1426 C C . GLY A 1 179 ? 2.436 11.537 27.404 1.00 34.38 179 GLY A C 1
ATOM 1427 O O . GLY A 1 179 ? 3.159 11.228 28.379 1.00 34.38 179 GLY A O 1
#